Protein AF-A0A1E3X8Y6-F1 (afdb_monomer_lite)

Structure (mmCIF, N/CA/C/O backbone):
data_AF-A0A1E3X8Y6-F1
#
_entry.id   AF-A0A1E3X8Y6-F1
#
loop_
_atom_site.group_PDB
_atom_site.id
_atom_site.type_symbol
_atom_site.label_atom_id
_atom_site.label_alt_id
_atom_site.label_comp_id
_atom_site.label_asym_id
_atom_site.label_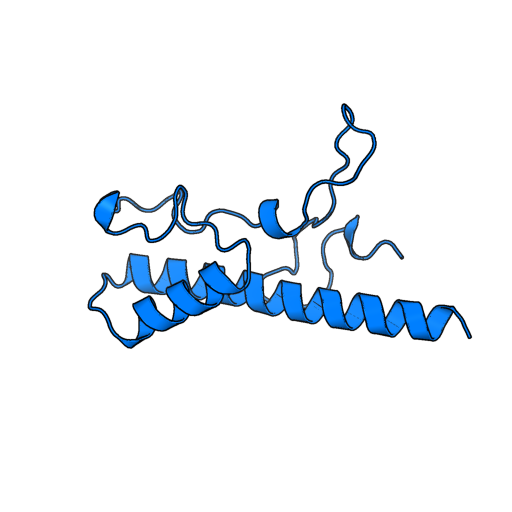entity_id
_atom_site.label_seq_id
_atom_site.pdbx_PDB_ins_code
_atom_site.Cartn_x
_atom_site.Cartn_y
_atom_site.Cartn_z
_atom_site.occupancy
_atom_site.B_iso_or_equiv
_atom_site.auth_seq_id
_atom_site.auth_comp_id
_atom_site.auth_asym_id
_atom_site.auth_atom_id
_atom_site.pdbx_PDB_model_num
ATOM 1 N N . MET A 1 1 ? 13.050 -9.065 -16.356 1.00 55.25 1 MET A N 1
ATOM 2 C CA . MET A 1 1 ? 12.613 -8.745 -14.985 1.00 55.25 1 MET A CA 1
ATOM 3 C C . MET A 1 1 ? 11.146 -8.360 -15.098 1.00 55.25 1 MET A C 1
ATOM 5 O O . MET A 1 1 ? 10.849 -7.220 -15.405 1.00 55.25 1 MET A O 1
ATOM 9 N N . ASN A 1 2 ? 10.246 -9.349 -15.023 1.00 62.59 2 ASN A N 1
ATOM 10 C CA . ASN A 1 2 ? 8.825 -9.188 -15.389 1.00 62.59 2 ASN A CA 1
ATOM 11 C C . ASN A 1 2 ? 7.898 -9.552 -14.214 1.00 62.59 2 ASN A C 1
ATOM 13 O O . ASN A 1 2 ? 6.757 -9.940 -14.439 1.00 62.59 2 ASN A O 1
ATOM 17 N N . ILE A 1 3 ? 8.408 -9.473 -12.979 1.00 68.56 3 ILE A N 1
ATOM 18 C CA . ILE A 1 3 ? 7.681 -9.810 -11.737 1.00 68.56 3 ILE A CA 1
ATOM 19 C C . ILE A 1 3 ? 6.424 -8.935 -11.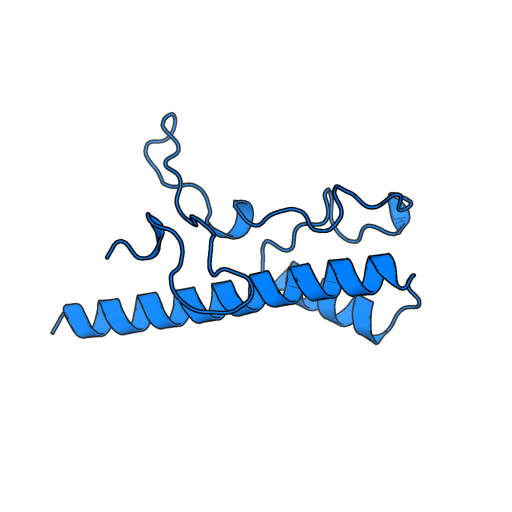621 1.00 68.56 3 ILE A C 1
ATOM 21 O O . ILE A 1 3 ? 5.348 -9.430 -11.333 1.00 68.56 3 ILE A O 1
ATOM 25 N N . THR A 1 4 ? 6.591 -7.670 -12.010 1.00 75.50 4 THR A N 1
ATOM 26 C CA . THR A 1 4 ? 5.593 -6.639 -12.323 1.00 75.50 4 THR A CA 1
ATOM 27 C C . THR A 1 4 ? 4.382 -7.024 -13.171 1.00 75.50 4 THR A C 1
ATOM 29 O O . THR A 1 4 ? 3.225 -6.722 -12.897 1.00 75.50 4 THR A O 1
ATOM 32 N N . GLN A 1 5 ? 4.719 -7.628 -14.312 1.00 82.38 5 GLN A N 1
ATOM 33 C CA . GLN A 1 5 ? 3.893 -7.693 -15.524 1.00 82.38 5 GLN A CA 1
ATOM 34 C C . GLN A 1 5 ? 2.995 -8.931 -15.564 1.00 82.38 5 GLN A C 1
ATOM 36 O O . GLN A 1 5 ? 2.299 -9.183 -16.546 1.00 82.38 5 GLN A O 1
ATOM 41 N N . LYS A 1 6 ? 3.079 -9.752 -14.523 1.00 86.06 6 LYS A N 1
ATOM 42 C CA . LYS A 1 6 ? 2.295 -10.960 -14.304 1.00 86.06 6 LYS A CA 1
ATOM 43 C C . LYS A 1 6 ? 1.770 -10.911 -12.868 1.00 86.06 6 LYS A C 1
ATOM 45 O O . LYS A 1 6 ? 2.338 -10.169 -12.070 1.00 86.06 6 LYS A O 1
ATOM 50 N N . PRO A 1 7 ? 0.745 -11.710 -12.530 1.00 86.69 7 PRO A N 1
ATOM 51 C CA . PRO A 1 7 ? 0.319 -11.862 -11.146 1.00 86.69 7 PRO A CA 1
ATOM 52 C C . PRO A 1 7 ? 1.513 -12.168 -10.231 1.00 86.69 7 PRO A C 1
ATOM 54 O O . PRO A 1 7 ? 2.327 -13.041 -10.567 1.00 86.69 7 PRO A O 1
ATOM 57 N N . VAL A 1 8 ? 1.647 -11.438 -9.120 1.00 84.50 8 VAL A N 1
ATOM 58 C CA . VAL A 1 8 ? 2.769 -11.593 -8.179 1.00 84.50 8 VAL A CA 1
ATOM 59 C C . VAL A 1 8 ? 2.704 -12.976 -7.526 1.00 84.50 8 VAL A C 1
ATOM 61 O O . VAL A 1 8 ? 2.120 -13.138 -6.481 1.00 84.50 8 VAL A O 1
ATOM 64 N N . GLY A 1 9 ? 3.341 -14.008 -8.077 1.00 83.44 9 GLY A N 1
ATOM 65 C CA . GLY A 1 9 ? 3.150 -15.400 -7.617 1.00 83.44 9 GLY A CA 1
ATOM 66 C C . GLY A 1 9 ? 3.546 -15.761 -6.165 1.00 83.44 9 GLY A C 1
ATOM 67 O O . GLY A 1 9 ? 3.536 -16.943 -5.822 1.00 83.44 9 GLY A O 1
ATOM 68 N N . HIS A 1 10 ? 3.913 -14.795 -5.321 1.00 82.88 10 HIS A N 1
ATOM 69 C CA . HIS A 1 10 ? 4.323 -14.966 -3.926 1.00 82.88 10 HIS A CA 1
ATOM 70 C C . HIS A 1 10 ? 3.693 -13.882 -3.043 1.00 82.88 10 HIS A C 1
ATOM 72 O O . HIS A 1 10 ? 3.187 -12.885 -3.546 1.00 82.88 10 HIS A O 1
ATOM 78 N N . GLY A 1 11 ? 3.781 -14.058 -1.725 1.00 87.19 11 GLY A N 1
ATOM 79 C CA . GLY A 1 11 ? 3.216 -13.113 -0.765 1.00 87.19 11 GLY A CA 1
ATOM 80 C C . GLY A 1 11 ? 1.782 -13.454 -0.361 1.00 87.19 11 GLY A C 1
ATOM 81 O O . GLY A 1 11 ? 1.290 -14.551 -0.647 1.00 87.19 11 GLY A O 1
ATOM 82 N N . ILE A 1 12 ? 1.152 -12.543 0.376 1.00 91.31 12 ILE A N 1
ATOM 83 C CA . ILE A 1 12 ? -0.177 -12.739 0.971 1.00 91.31 12 ILE A CA 1
ATOM 84 C C . ILE A 1 12 ? -1.147 -11.706 0.403 1.00 91.31 12 ILE A C 1
ATOM 86 O O . ILE A 1 12 ? -2.208 -12.078 -0.088 1.00 91.31 12 ILE A O 1
ATOM 90 N N . ASN A 1 13 ? -0.768 -10.429 0.424 1.00 93.00 13 ASN A N 1
ATOM 91 C CA . ASN A 1 13 ? -1.641 -9.307 0.093 1.00 93.00 13 ASN A CA 1
ATOM 92 C C . ASN A 1 13 ? -1.532 -8.873 -1.376 1.00 93.00 13 ASN A C 1
ATOM 94 O O . ASN A 1 13 ? -2.419 -8.168 -1.855 1.00 93.00 13 ASN A O 1
ATOM 98 N N . LEU A 1 14 ? -0.478 -9.297 -2.092 1.00 92.44 14 LEU A N 1
ATOM 99 C CA . LEU A 1 14 ? -0.248 -8.951 -3.504 1.00 92.44 14 LEU A CA 1
ATOM 100 C C . LEU A 1 14 ? -0.366 -10.134 -4.477 1.00 92.44 14 LEU A C 1
ATOM 102 O O . LEU A 1 14 ? -0.273 -9.940 -5.687 1.00 92.44 14 LEU A O 1
ATOM 106 N N . LYS A 1 15 ? -0.582 -11.352 -3.968 1.00 88.88 15 LYS A N 1
ATOM 107 C CA . LYS A 1 15 ? -0.322 -12.623 -4.670 1.00 88.88 15 LYS A CA 1
ATOM 108 C C . LYS A 1 15 ? -0.961 -12.777 -6.069 1.00 88.88 15 LYS A C 1
ATOM 110 O O . LYS A 1 15 ? -0.425 -13.429 -6.961 1.00 88.88 15 LYS A O 1
ATOM 115 N N . ASP A 1 16 ? -2.136 -12.205 -6.275 1.00 90.50 16 ASP A N 1
ATOM 116 C CA . ASP A 1 16 ? -2.884 -12.370 -7.528 1.00 90.50 16 ASP A CA 1
ATOM 117 C C . ASP A 1 16 ? -2.941 -11.071 -8.351 1.00 90.50 16 ASP A C 1
ATOM 119 O O . ASP A 1 16 ? -3.673 -10.970 -9.334 1.00 90.50 16 ASP A O 1
ATOM 123 N N . MET A 1 17 ? -2.141 -10.071 -7.972 1.00 90.56 17 MET A N 1
ATOM 124 C CA . MET A 1 17 ? -2.191 -8.722 -8.531 1.00 90.56 17 MET A CA 1
ATOM 125 C C . MET A 1 17 ? -1.184 -8.529 -9.655 1.00 90.56 17 MET A C 1
ATOM 127 O O . MET A 1 17 ? -0.061 -9.024 -9.590 1.00 90.56 17 MET A O 1
ATOM 131 N N . ILE A 1 18 ? -1.568 -7.757 -10.669 1.00 91.75 18 ILE A N 1
ATOM 132 C CA . ILE A 1 18 ? -0.650 -7.260 -11.695 1.00 91.75 18 ILE A CA 1
ATOM 133 C C . ILE A 1 18 ? -0.286 -5.827 -11.310 1.00 91.75 18 ILE A C 1
ATOM 135 O O . ILE A 1 18 ? -1.140 -4.948 -11.307 1.00 91.75 18 ILE A O 1
ATOM 139 N N . LEU A 1 19 ? 0.982 -5.604 -10.975 1.00 90.88 19 LEU A N 1
ATOM 140 C CA . LEU A 1 19 ? 1.496 -4.336 -10.443 1.00 90.88 19 LEU A CA 1
ATOM 141 C C . LEU A 1 19 ? 2.333 -3.600 -11.495 1.00 90.88 19 LEU A C 1
ATOM 143 O O . LEU A 1 19 ? 3.422 -3.088 -11.233 1.00 90.88 19 LEU A O 1
ATOM 147 N N . TRP A 1 20 ? 1.851 -3.622 -12.733 1.00 91.00 20 TRP A N 1
ATOM 148 C CA . TRP A 1 20 ? 2.469 -2.940 -13.856 1.00 91.00 20 TRP A CA 1
ATOM 149 C C . TRP A 1 20 ? 1.414 -2.595 -14.895 1.00 91.00 20 TRP A C 1
ATOM 151 O O . TRP A 1 20 ? 0.683 -3.466 -15.364 1.00 91.00 20 TRP A O 1
ATOM 161 N N . GLU A 1 21 ? 1.406 -1.337 -15.309 1.00 91.88 21 GLU A N 1
ATOM 162 C CA . GLU A 1 21 ? 0.562 -0.842 -16.385 1.00 91.88 21 GLU A CA 1
ATOM 163 C C . GLU A 1 21 ? 1.319 0.256 -17.142 1.00 91.88 21 GLU A C 1
ATOM 165 O O . GLU A 1 21 ? 2.061 1.034 -16.541 1.00 91.88 21 GLU A O 1
ATOM 170 N N . MET A 1 22 ? 1.168 0.313 -18.467 1.00 91.12 22 MET A N 1
ATOM 171 C CA . MET A 1 22 ? 1.830 1.315 -19.305 1.00 91.12 22 MET A CA 1
ATOM 172 C C . MET A 1 22 ? 0.898 2.497 -19.566 1.00 91.12 22 MET A C 1
ATOM 174 O O . MET A 1 22 ? -0.192 2.310 -20.108 1.00 91.12 22 MET A O 1
ATOM 178 N N . ASN A 1 23 ? 1.348 3.720 -19.280 1.00 90.25 23 ASN A N 1
ATOM 179 C CA . ASN A 1 23 ? 0.643 4.914 -19.726 1.00 90.25 23 ASN A CA 1
ATOM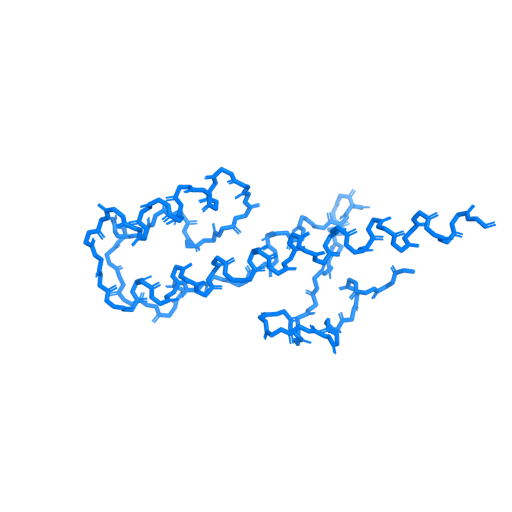 180 C C . ASN A 1 23 ? 0.939 5.143 -21.217 1.00 90.25 23 ASN A C 1
ATOM 182 O O . ASN A 1 23 ? 1.991 5.663 -21.596 1.00 90.25 23 ASN A O 1
ATOM 186 N N . ASN A 1 24 ? -0.008 4.764 -22.078 1.00 87.50 24 ASN A N 1
ATOM 187 C CA . ASN A 1 24 ? 0.134 4.888 -23.533 1.00 87.50 24 ASN A CA 1
ATOM 188 C C . ASN A 1 24 ? 0.230 6.344 -24.024 1.00 87.50 24 ASN A C 1
ATOM 190 O O . ASN A 1 24 ? 0.714 6.568 -25.132 1.00 87.50 24 ASN A O 1
ATOM 194 N N . ALA A 1 25 ? -0.226 7.323 -23.236 1.00 89.94 25 ALA A N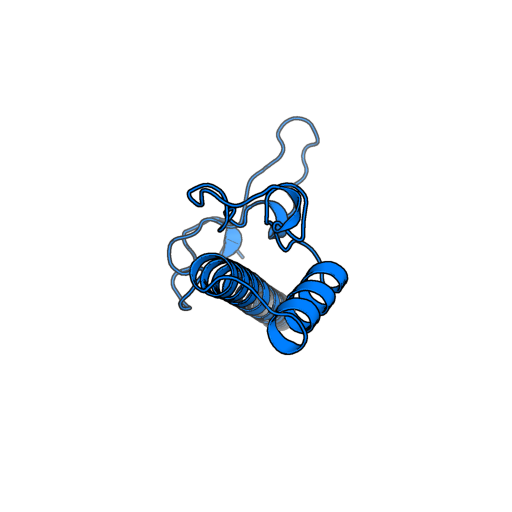 1
ATOM 195 C CA . ALA A 1 25 ? -0.151 8.736 -23.603 1.00 89.94 25 ALA A CA 1
ATOM 196 C C . ALA A 1 25 ? 1.246 9.328 -23.356 1.00 89.94 25 ALA A C 1
ATOM 198 O O . ALA A 1 25 ? 1.718 10.144 -24.145 1.00 89.94 25 ALA A O 1
ATOM 199 N N . GLU A 1 26 ? 1.911 8.905 -22.280 1.00 87.25 26 GLU A N 1
ATOM 200 C CA . GLU A 1 26 ? 3.202 9.457 -21.842 1.00 87.25 26 GLU A CA 1
ATOM 201 C C . GLU A 1 26 ? 4.393 8.553 -22.194 1.00 87.25 26 GLU A C 1
ATOM 203 O O . GLU A 1 26 ? 5.544 8.985 -22.144 1.00 87.25 26 GLU A O 1
ATOM 208 N N . GLY A 1 27 ? 4.137 7.294 -22.561 1.00 89.94 27 GLY A N 1
ATOM 209 C CA . GLY A 1 27 ? 5.175 6.312 -22.869 1.00 89.94 27 GLY A CA 1
ATOM 210 C C . GLY A 1 27 ? 5.970 5.844 -21.646 1.00 89.94 27 GLY A C 1
ATOM 211 O O . GLY A 1 27 ? 7.026 5.232 -21.813 1.00 89.94 27 GLY A O 1
ATOM 212 N N . ILE A 1 28 ? 5.478 6.116 -20.434 1.00 89.88 28 ILE A N 1
ATOM 213 C CA . ILE A 1 28 ? 6.075 5.689 -19.164 1.00 89.88 28 ILE A CA 1
ATOM 214 C C . ILE A 1 28 ? 5.119 4.764 -18.395 1.00 89.88 28 ILE A C 1
ATOM 216 O O . ILE A 1 28 ? 3.905 4.858 -18.574 1.00 89.88 28 ILE A O 1
ATOM 220 N N . PRO A 1 29 ? 5.622 3.849 -17.548 1.00 90.31 29 PRO A N 1
ATOM 221 C CA . PRO A 1 29 ? 4.765 3.050 -16.677 1.00 90.31 29 PRO A CA 1
ATOM 222 C C . PRO A 1 29 ? 4.014 3.910 -15.655 1.00 90.31 29 PRO A C 1
ATOM 224 O O . PRO A 1 29 ? 4.543 4.921 -15.189 1.00 90.31 29 PRO A O 1
ATOM 227 N N . TYR A 1 30 ? 2.813 3.475 -15.271 1.00 90.81 30 TYR A N 1
ATOM 228 C CA . TYR A 1 30 ? 2.117 4.027 -14.113 1.00 90.81 30 TYR A CA 1
ATOM 229 C C . TYR A 1 30 ? 2.911 3.789 -12.829 1.00 90.81 30 TYR A C 1
ATOM 231 O O . TYR A 1 30 ? 3.626 2.793 -12.680 1.00 90.81 30 TYR A O 1
ATOM 239 N N . ASP A 1 31 ? 2.732 4.706 -11.882 1.00 90.12 31 ASP A N 1
ATOM 240 C CA . ASP A 1 31 ? 3.189 4.517 -10.514 1.00 90.12 31 ASP A CA 1
ATOM 241 C C . ASP A 1 31 ? 2.530 3.267 -9.920 1.00 90.12 31 ASP A C 1
ATOM 243 O O . ASP A 1 31 ? 1.307 3.167 -9.827 1.00 90.12 31 ASP A O 1
ATOM 247 N N . THR A 1 32 ? 3.360 2.305 -9.527 1.00 90.25 32 THR A N 1
ATOM 248 C CA . THR A 1 32 ? 2.917 1.001 -9.042 1.00 90.25 32 THR A CA 1
ATOM 249 C C . THR A 1 32 ? 2.100 1.100 -7.755 1.00 90.25 32 THR A C 1
ATOM 251 O O . THR A 1 32 ? 1.168 0.321 -7.573 1.00 90.25 32 THR A O 1
ATOM 254 N N . TYR A 1 33 ? 2.380 2.083 -6.895 1.00 90.62 33 TYR A N 1
ATOM 255 C CA . TYR A 1 33 ? 1.621 2.300 -5.660 1.00 90.62 33 TYR A CA 1
ATOM 256 C C . TYR A 1 33 ? 0.190 2.771 -5.931 1.00 90.62 33 TYR A C 1
ATOM 258 O O . TYR A 1 33 ? -0.713 2.511 -5.141 1.00 90.62 33 TYR A O 1
ATOM 266 N N . LYS A 1 34 ? -0.045 3.408 -7.083 1.00 90.19 34 LYS A N 1
ATOM 267 C CA . LYS A 1 34 ? -1.380 3.854 -7.508 1.00 90.19 34 LYS A CA 1
ATOM 268 C C . LYS A 1 34 ? -2.242 2.738 -8.088 1.00 90.19 34 LYS A C 1
ATOM 270 O O . LYS A 1 34 ? -3.430 2.951 -8.294 1.00 90.19 34 LYS A O 1
ATOM 275 N N . LEU A 1 35 ? -1.649 1.573 -8.350 1.00 90.56 35 LEU A N 1
ATOM 276 C CA . LEU A 1 35 ? -2.356 0.378 -8.813 1.00 90.56 35 LEU A CA 1
ATOM 277 C C . LEU A 1 35 ? -2.889 -0.470 -7.647 1.00 90.56 35 LEU A C 1
ATOM 279 O O . LEU A 1 35 ? -3.564 -1.473 -7.881 1.00 90.56 35 LEU A O 1
ATOM 283 N N . LEU A 1 36 ? -2.575 -0.104 -6.398 1.00 90.25 36 LEU A N 1
ATOM 284 C CA . LEU A 1 36 ? -3.146 -0.760 -5.227 1.00 90.25 36 LEU A CA 1
ATOM 285 C C . LEU A 1 36 ? -4.653 -0.465 -5.138 1.00 90.25 36 LEU A C 1
ATOM 287 O O . LEU A 1 36 ? -5.072 0.664 -5.395 1.00 90.25 36 LEU A O 1
ATOM 291 N N . PRO A 1 37 ? -5.476 -1.466 -4.788 1.00 88.19 37 PRO A N 1
ATOM 292 C CA . PRO A 1 37 ? -6.914 -1.312 -4.702 1.00 88.19 37 PRO A CA 1
ATOM 293 C C . PRO A 1 37 ? -7.280 -0.482 -3.480 1.00 88.19 37 PRO A C 1
ATOM 295 O O . PRO A 1 37 ? -6.658 -0.585 -2.420 1.00 88.19 37 PRO A O 1
ATOM 298 N N . ASN A 1 38 ? -8.362 0.270 -3.621 1.00 87.12 38 ASN A N 1
ATOM 299 C CA . ASN A 1 38 ? -8.931 1.018 -2.522 1.00 87.12 38 ASN A CA 1
ATOM 300 C C . ASN A 1 38 ? -9.681 0.079 -1.571 1.00 87.12 38 ASN A C 1
ATOM 302 O O . ASN A 1 38 ? -10.689 -0.519 -1.935 1.00 87.12 38 ASN A O 1
ATOM 306 N N . LYS A 1 39 ? -9.206 -0.025 -0.328 1.00 87.38 39 LYS A N 1
ATOM 307 C CA . LYS A 1 39 ? -9.828 -0.857 0.715 1.00 87.38 39 LYS A CA 1
ATOM 308 C C . LYS A 1 39 ? -11.086 -0.259 1.340 1.00 87.38 39 LYS A C 1
ATOM 310 O O . LYS A 1 39 ? -11.773 -0.949 2.082 1.00 87.38 39 LYS A O 1
ATOM 315 N N . TYR A 1 40 ? -11.395 0.989 1.013 1.00 82.06 40 TYR A N 1
ATOM 316 C CA . TYR A 1 40 ? -12.550 1.724 1.518 1.00 82.06 40 TYR A CA 1
ATOM 317 C C . TYR A 1 40 ? -13.713 1.769 0.523 1.00 82.06 40 TYR A C 1
ATOM 319 O O . TYR A 1 40 ? -14.769 2.276 0.871 1.00 82.06 40 TYR A O 1
ATOM 327 N N . GLU A 1 41 ? -13.539 1.275 -0.708 1.00 80.25 41 GLU A N 1
ATOM 328 C CA . GLU A 1 41 ? -14.520 1.450 -1.793 1.00 80.25 41 GLU A CA 1
ATOM 329 C C . GLU A 1 41 ? -15.887 0.814 -1.489 1.00 80.25 41 GLU A C 1
ATOM 331 O O . GLU A 1 41 ? -16.917 1.372 -1.862 1.00 80.25 41 GLU A O 1
ATOM 336 N N . ASP A 1 42 ? -15.898 -0.305 -0.761 1.00 79.31 42 ASP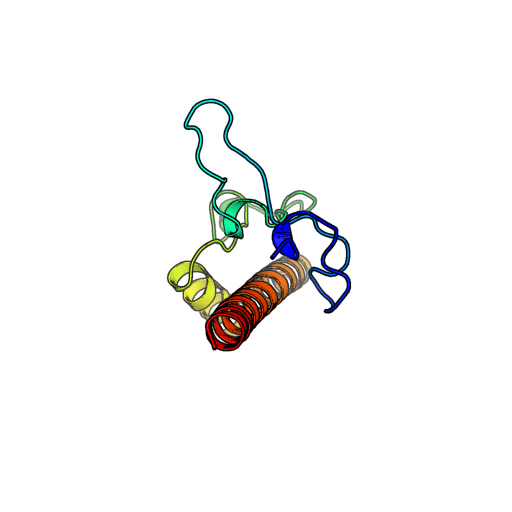 A N 1
ATOM 337 C CA . ASP A 1 42 ? -17.114 -1.042 -0.394 1.00 79.31 42 ASP A CA 1
ATOM 338 C C . ASP A 1 42 ? -17.647 -0.696 1.011 1.00 79.31 42 ASP A C 1
ATOM 340 O O . ASP A 1 42 ? -18.628 -1.294 1.463 1.00 79.31 42 ASP A O 1
ATOM 344 N N . LEU A 1 43 ? -17.003 0.233 1.728 1.00 79.50 43 LEU A N 1
ATOM 345 C CA . LEU A 1 43 ? -17.397 0.609 3.084 1.00 79.50 43 LEU A CA 1
ATOM 346 C C . LEU A 1 43 ? -18.305 1.843 3.079 1.00 79.50 43 LEU A C 1
ATOM 348 O O . LEU A 1 43 ? -17.991 2.863 2.469 1.00 79.50 43 LEU A O 1
ATOM 352 N N . ASP A 1 44 ? -19.412 1.765 3.818 1.00 79.38 44 ASP A N 1
ATOM 353 C CA . ASP A 1 44 ? -20.314 2.896 4.067 1.00 79.38 44 ASP A CA 1
ATOM 354 C C . ASP A 1 44 ? -19.795 3.716 5.259 1.00 79.38 44 ASP A C 1
ATOM 356 O O . ASP A 1 44 ? -20.360 3.695 6.353 1.00 79.38 44 ASP A O 1
ATOM 360 N N . LEU A 1 45 ? -18.642 4.358 5.060 1.00 75.12 45 LEU A N 1
ATOM 361 C CA . LEU A 1 45 ? -17.994 5.216 6.052 1.00 75.12 45 LEU A CA 1
ATOM 362 C C . LEU A 1 45 ? -18.270 6.689 5.761 1.00 75.12 45 LEU A C 1
ATOM 364 O O . LEU A 1 45 ? -18.378 7.107 4.605 1.00 75.12 45 LEU A O 1
ATOM 368 N N . ASP A 1 46 ? -18.332 7.489 6.824 1.00 74.00 46 ASP A N 1
ATOM 369 C CA . ASP A 1 46 ? -18.425 8.939 6.699 1.00 74.00 46 ASP A CA 1
ATOM 370 C C . ASP A 1 46 ? -17.142 9.464 6.018 1.00 74.00 46 ASP A C 1
ATOM 372 O O . ASP A 1 46 ? -16.043 9.032 6.383 1.00 74.00 46 ASP A O 1
ATOM 376 N N . PRO A 1 47 ? -17.210 10.375 5.025 1.00 70.62 47 PRO A N 1
ATOM 377 C CA . PRO A 1 47 ? -16.015 10.909 4.371 1.00 70.62 47 PRO A CA 1
ATOM 378 C C . PRO A 1 47 ? -14.980 11.508 5.333 1.00 70.62 47 PRO A C 1
ATOM 380 O O . PRO A 1 47 ? -13.795 11.536 5.008 1.00 70.62 47 PRO A O 1
ATOM 383 N N . GLU A 1 48 ? -15.410 11.966 6.511 1.00 71.50 48 GLU A N 1
ATOM 384 C CA . GLU A 1 48 ? -14.537 12.460 7.582 1.00 71.50 48 GLU A CA 1
ATOM 385 C C . GLU A 1 48 ? -13.720 11.359 8.282 1.00 71.50 48 GLU A C 1
ATOM 387 O O . GLU A 1 48 ? -12.636 11.635 8.807 1.00 71.50 48 GLU A O 1
ATOM 392 N N . ASP A 1 49 ? -14.187 10.110 8.240 1.00 70.12 49 ASP A N 1
ATOM 393 C CA . ASP A 1 49 ? -13.479 8.952 8.787 1.00 70.12 49 ASP A CA 1
ATOM 394 C C . ASP A 1 49 ? -12.429 8.407 7.800 1.00 70.12 49 ASP A C 1
ATOM 396 O O . ASP A 1 49 ? -11.452 7.768 8.201 1.00 70.12 49 ASP A O 1
ATOM 400 N N . ILE A 1 50 ? -12.534 8.726 6.506 1.00 70.56 50 ILE A N 1
ATOM 401 C CA . ILE A 1 50 ? -11.564 8.287 5.497 1.00 70.56 50 ILE A CA 1
ATOM 402 C C . ILE A 1 50 ? -10.317 9.183 5.552 1.00 70.56 50 ILE A C 1
ATOM 404 O O . ILE A 1 50 ? -10.323 10.348 5.167 1.00 70.56 50 ILE A O 1
ATOM 408 N N . LEU A 1 51 ? -9.200 8.618 6.024 1.00 67.06 51 LEU A N 1
ATOM 409 C CA . LEU A 1 51 ? -7.960 9.369 6.278 1.00 67.06 51 LEU A CA 1
ATOM 410 C C . LEU A 1 51 ? -7.303 9.948 5.006 1.00 67.06 51 LEU A C 1
ATOM 412 O O . LEU A 1 51 ? -6.569 10.932 5.088 1.00 67.06 51 LEU A O 1
ATOM 416 N N . PHE A 1 52 ? -7.557 9.346 3.843 1.00 66.31 52 PHE A N 1
ATOM 417 C CA . PHE A 1 52 ? -7.039 9.777 2.541 1.00 66.31 52 PHE A CA 1
ATOM 418 C C . PHE A 1 52 ? -8.189 9.928 1.553 1.00 66.31 52 PHE A C 1
ATOM 420 O O . PHE A 1 52 ? -9.120 9.126 1.580 1.00 66.31 52 PHE A O 1
ATOM 427 N N . GLU A 1 53 ? -8.111 10.892 0.633 1.00 57.47 53 GLU A N 1
ATOM 428 C CA . GLU A 1 53 ? -9.050 10.947 -0.494 1.00 57.47 53 GLU A CA 1
ATOM 429 C C . GLU A 1 53 ? -9.038 9.601 -1.233 1.00 57.47 53 GLU A C 1
ATOM 431 O O . GLU A 1 53 ? -8.039 9.204 -1.835 1.00 57.47 53 GLU A O 1
ATOM 436 N N . GLY A 1 54 ? -10.147 8.865 -1.136 1.00 60.88 54 GLY A N 1
ATOM 437 C CA . GLY A 1 54 ? -10.275 7.542 -1.739 1.00 60.88 54 GLY A CA 1
ATOM 438 C C . GLY A 1 54 ? -9.447 6.445 -1.067 1.00 60.88 54 GLY A C 1
ATOM 439 O O . GLY A 1 54 ? -9.086 5.501 -1.753 1.00 60.88 54 GLY A O 1
ATOM 440 N N . GLY A 1 55 ? -9.105 6.553 0.223 1.00 65.69 55 GLY A N 1
ATOM 441 C CA . GLY A 1 55 ? -8.682 5.406 1.041 1.00 65.69 55 GLY A CA 1
ATOM 442 C C . GLY A 1 55 ? -7.342 4.736 0.689 1.00 65.69 55 GLY A C 1
ATOM 443 O O . GLY A 1 55 ? -6.970 3.726 1.287 1.00 65.69 55 GLY A O 1
ATOM 444 N N . ASN A 1 56 ? -6.596 5.283 -0.269 1.00 74.81 56 ASN A N 1
ATOM 445 C CA . ASN A 1 56 ? -5.386 4.658 -0.795 1.00 74.81 56 ASN A CA 1
ATOM 446 C C . ASN A 1 56 ? -4.129 5.121 -0.050 1.00 74.81 56 ASN A C 1
ATOM 448 O O . ASN A 1 56 ? -3.859 6.317 0.054 1.00 74.81 56 ASN A O 1
ATOM 452 N N . ILE A 1 57 ? -3.301 4.168 0.385 1.00 87.25 57 ILE A N 1
ATOM 453 C CA . ILE A 1 57 ? -1.962 4.435 0.924 1.00 87.25 57 ILE A CA 1
ATOM 454 C C . ILE A 1 57 ? -0.956 4.289 -0.219 1.00 87.25 57 ILE A C 1
ATOM 456 O O . ILE A 1 57 ? -0.645 3.175 -0.635 1.00 87.25 57 ILE A O 1
ATOM 460 N N . GLN A 1 58 ? -0.479 5.417 -0.749 1.00 87.50 58 GLN A N 1
ATOM 461 C CA . GLN A 1 58 ? 0.347 5.449 -1.968 1.00 87.50 58 GLN A CA 1
ATOM 462 C C . GLN A 1 58 ? 1.771 5.971 -1.741 1.00 87.50 58 GLN A C 1
ATOM 464 O O . GLN A 1 58 ? 2.587 5.949 -2.658 1.00 87.50 58 GLN A O 1
ATOM 469 N N . ASP A 1 59 ? 2.083 6.433 -0.532 1.00 89.19 59 ASP A N 1
ATOM 470 C CA . ASP A 1 59 ? 3.409 6.923 -0.177 1.00 89.19 59 ASP A CA 1
ATOM 471 C C . ASP A 1 59 ? 3.738 6.664 1.300 1.00 89.19 59 ASP A C 1
ATOM 473 O O . ASP A 1 59 ? 2.871 6.346 2.121 1.00 89.19 59 ASP A O 1
ATOM 477 N N . GLY A 1 60 ? 5.019 6.817 1.643 1.00 88.62 60 GLY A N 1
ATOM 478 C CA . GLY A 1 60 ? 5.517 6.522 2.984 1.00 88.62 60 GLY A CA 1
ATOM 479 C C . GLY A 1 60 ? 5.031 7.488 4.069 1.00 88.62 60 GLY A C 1
ATOM 480 O O . GLY A 1 60 ? 4.921 7.087 5.228 1.00 88.62 60 GLY A O 1
ATOM 481 N N . ALA A 1 61 ? 4.719 8.744 3.732 1.00 89.69 61 ALA A N 1
ATOM 482 C CA . ALA A 1 61 ? 4.173 9.693 4.702 1.00 89.69 61 ALA A CA 1
ATOM 483 C C . ALA A 1 61 ? 2.720 9.333 5.037 1.00 89.69 61 ALA A C 1
ATOM 485 O O . ALA A 1 61 ? 2.357 9.287 6.214 1.00 89.69 61 ALA A O 1
ATOM 486 N N . GLY A 1 62 ? 1.928 8.989 4.020 1.00 89.25 62 GLY A N 1
ATOM 487 C CA . GLY A 1 62 ? 0.592 8.430 4.162 1.00 89.25 62 GLY A CA 1
ATOM 488 C C . GLY A 1 62 ? 0.609 7.148 4.988 1.00 89.25 62 GLY A C 1
ATOM 489 O O . GLY A 1 62 ? -0.118 7.053 5.971 1.00 89.25 62 GLY A O 1
ATOM 490 N N . ALA A 1 63 ? 1.507 6.205 4.697 1.00 92.12 63 ALA A N 1
ATOM 491 C CA . ALA A 1 63 ? 1.627 4.969 5.475 1.00 92.12 63 ALA A CA 1
ATOM 492 C C . ALA A 1 63 ? 1.947 5.228 6.962 1.00 92.12 63 ALA A C 1
ATOM 494 O O . ALA A 1 63 ? 1.374 4.595 7.850 1.00 92.12 63 ALA A O 1
ATOM 495 N N . LEU A 1 64 ? 2.822 6.194 7.261 1.00 92.38 64 LEU A N 1
ATOM 496 C CA . LEU A 1 64 ? 3.150 6.562 8.639 1.00 92.38 64 LEU A CA 1
ATOM 497 C C . LEU A 1 64 ? 1.960 7.212 9.363 1.00 92.38 64 LEU A C 1
ATOM 499 O O . LEU A 1 64 ? 1.684 6.879 10.517 1.00 92.38 64 LEU A O 1
ATOM 503 N N . ILE A 1 65 ? 1.252 8.122 8.689 1.00 90.62 65 ILE A N 1
ATOM 504 C CA . ILE A 1 65 ? 0.061 8.791 9.228 1.00 90.62 65 ILE A CA 1
ATOM 505 C C . ILE A 1 65 ? -1.066 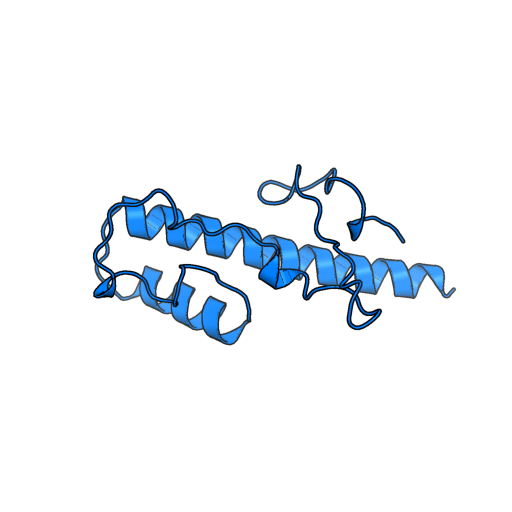7.776 9.461 1.00 90.62 65 ILE A C 1
ATOM 507 O O . ILE A 1 65 ? -1.648 7.762 10.543 1.00 90.62 65 ILE A O 1
ATOM 511 N N . ALA A 1 66 ? -1.310 6.880 8.501 1.00 90.06 66 ALA A N 1
ATOM 512 C CA . ALA A 1 66 ? -2.235 5.750 8.593 1.00 90.06 66 ALA A CA 1
ATOM 513 C C . ALA A 1 66 ? -1.969 4.893 9.829 1.00 90.06 66 ALA A C 1
ATOM 515 O O . ALA A 1 66 ? -2.850 4.664 10.657 1.00 90.06 66 ALA A O 1
ATOM 516 N N . PHE A 1 67 ? -0.721 4.462 9.989 1.00 92.62 67 PHE A N 1
ATOM 517 C CA . PHE A 1 67 ? -0.317 3.643 11.120 1.00 92.62 67 PHE A CA 1
ATOM 518 C C . PHE A 1 67 ? -0.477 4.379 12.457 1.00 92.62 67 PHE A C 1
ATOM 520 O O . PHE A 1 67 ? -0.948 3.793 13.432 1.00 92.62 67 PHE A O 1
ATOM 527 N N . GLY A 1 68 ? -0.144 5.673 12.497 1.00 92.38 68 GLY A N 1
ATOM 528 C CA . GLY A 1 68 ? -0.383 6.529 13.657 1.00 92.38 68 GLY A CA 1
ATOM 529 C C . GLY A 1 68 ? -1.871 6.648 14.002 1.00 92.38 68 GLY A C 1
ATOM 530 O O . GLY A 1 68 ? -2.240 6.441 15.158 1.00 92.38 68 GLY A O 1
ATOM 531 N N . LYS A 1 69 ? -2.735 6.905 13.007 1.00 88.12 69 LYS A N 1
ATOM 532 C CA . LYS A 1 69 ? -4.197 6.952 13.185 1.00 88.12 69 LYS A CA 1
ATOM 533 C C . LYS A 1 69 ? -4.694 5.653 13.820 1.00 88.12 69 LYS A C 1
ATOM 535 O O . LYS A 1 69 ? -5.348 5.691 14.861 1.00 88.12 69 LYS A O 1
ATOM 540 N N . MET A 1 70 ? -4.302 4.510 13.254 1.00 90.00 70 MET A N 1
ATOM 541 C CA . MET A 1 70 ? -4.704 3.182 13.728 1.00 90.00 70 MET A CA 1
ATOM 542 C C . MET A 1 70 ? -4.363 2.921 15.200 1.00 90.00 70 MET A C 1
ATOM 544 O O . MET A 1 70 ? -5.130 2.250 15.895 1.00 90.00 70 MET A O 1
ATOM 548 N N . GLN A 1 71 ? -3.225 3.431 15.681 1.00 92.50 71 GLN A N 1
ATOM 549 C CA . GLN A 1 71 ? -2.775 3.222 17.060 1.00 92.50 71 GLN A CA 1
ATOM 550 C C . GLN A 1 71 ? -3.382 4.186 18.074 1.00 92.50 71 GLN A C 1
ATOM 552 O O . GLN A 1 71 ? -3.577 3.805 19.227 1.00 92.50 71 GLN A O 1
ATOM 557 N N . PHE A 1 72 ? -3.602 5.439 17.678 1.00 91.88 72 PHE A N 1
ATOM 558 C CA . PHE A 1 72 ? -3.825 6.530 18.630 1.00 91.88 72 PHE A CA 1
ATOM 559 C C . PHE A 1 72 ? -5.217 7.154 18.553 1.00 91.88 72 PHE A C 1
ATOM 561 O O . PHE A 1 72 ? -5.495 8.084 19.308 1.00 91.88 72 PHE A O 1
ATOM 568 N N . THR A 1 73 ? -6.088 6.663 17.673 1.00 87.06 73 THR A N 1
ATOM 569 C CA . THR A 1 73 ? -7.456 7.173 17.529 1.00 87.06 73 THR A CA 1
ATOM 570 C C . THR A 1 73 ? -8.489 6.064 17.693 1.00 87.06 73 THR A C 1
ATOM 572 O O . THR A 1 73 ? -8.214 4.883 17.451 1.00 87.06 73 THR A O 1
ATOM 575 N N . GLU A 1 74 ? -9.678 6.457 18.141 1.00 87.12 74 GLU A N 1
ATOM 576 C CA . GLU A 1 74 ? -10.856 5.600 18.073 1.00 87.12 74 GLU A CA 1
ATOM 577 C C . GLU A 1 74 ? -11.329 5.533 16.619 1.00 87.12 74 GLU A C 1
ATOM 579 O O . GLU A 1 74 ? -11.314 6.536 15.912 1.00 87.12 74 GLU A O 1
ATOM 584 N N . MET A 1 75 ? -11.697 4.334 16.182 1.00 86.19 75 MET A N 1
ATOM 585 C CA . MET A 1 75 ? -12.132 4.032 14.820 1.00 86.19 75 MET A CA 1
ATOM 586 C C . MET A 1 75 ? -13.081 2.848 14.860 1.00 86.19 75 MET A C 1
ATOM 588 O O . MET A 1 75 ? -12.978 2.004 15.763 1.00 86.19 75 MET A O 1
ATOM 592 N N . GLN A 1 76 ? -13.986 2.799 13.890 1.00 87.44 76 GLN A N 1
ATOM 593 C CA . GLN A 1 76 ? -14.885 1.665 13.712 1.00 87.44 76 GLN A CA 1
ATOM 594 C C . GLN A 1 76 ? -14.084 0.417 13.311 1.00 87.44 76 GLN A C 1
ATOM 596 O O . GLN A 1 76 ? -12.958 0.504 12.815 1.00 87.44 76 GLN A O 1
ATOM 601 N N . GLU A 1 77 ? -14.634 -0.766 13.577 1.00 88.69 77 GLU A N 1
ATOM 602 C CA . GLU A 1 77 ? -13.912 -2.021 13.336 1.00 88.69 77 GLU A CA 1
ATOM 603 C C . GLU A 1 77 ? -13.674 -2.274 11.838 1.00 88.69 77 GLU A C 1
ATOM 605 O O . GLU A 1 77 ? -12.610 -2.750 11.449 1.00 88.69 77 GLU A O 1
ATOM 610 N N . ASP A 1 78 ? -14.633 -1.909 10.991 1.00 87.69 78 ASP A N 1
ATOM 611 C CA . ASP A 1 78 ? -14.529 -1.980 9.533 1.00 87.69 78 ASP A CA 1
ATOM 612 C C . ASP A 1 78 ? -13.494 -0.992 8.973 1.00 87.69 78 ASP A C 1
ATOM 614 O O . ASP A 1 78 ? -12.650 -1.385 8.168 1.00 87.69 78 ASP A O 1
ATOM 618 N N . GLU A 1 79 ? -13.478 0.252 9.462 1.00 86.44 79 GLU A N 1
ATOM 619 C CA . GLU A 1 79 ? -12.443 1.243 9.141 1.00 86.44 79 GLU A CA 1
ATOM 620 C C . GLU A 1 79 ? -11.048 0.730 9.530 1.00 86.44 79 GLU A C 1
ATOM 622 O O . GLU A 1 79 ? -10.095 0.824 8.749 1.00 86.44 79 GLU A O 1
ATOM 627 N N . ARG A 1 80 ? -10.922 0.158 10.735 1.00 88.88 80 ARG A N 1
ATOM 628 C CA . ARG A 1 80 ? -9.664 -0.393 11.251 1.00 88.88 80 ARG A CA 1
ATOM 629 C C . ARG A 1 80 ? -9.150 -1.525 10.375 1.00 88.88 80 ARG A C 1
ATOM 631 O O . ARG A 1 80 ? -7.957 -1.555 10.061 1.00 88.88 80 ARG A O 1
ATOM 638 N N . GLU A 1 81 ? -10.019 -2.458 10.003 1.00 90.62 81 GLU A N 1
ATOM 639 C CA . GLU A 1 81 ? -9.632 -3.592 9.169 1.00 90.62 81 GLU A CA 1
ATOM 640 C C . GLU A 1 81 ? -9.284 -3.147 7.741 1.00 90.62 81 GLU A C 1
ATOM 642 O O . GLU A 1 81 ? -8.242 -3.565 7.235 1.00 90.62 81 GLU A O 1
ATOM 647 N N . ALA A 1 82 ? -10.024 -2.213 7.132 1.00 89.88 82 ALA A N 1
ATOM 648 C CA . ALA A 1 82 ? -9.654 -1.654 5.827 1.00 89.88 82 ALA A CA 1
ATOM 649 C C . ALA A 1 82 ? -8.301 -0.926 5.851 1.00 89.88 82 ALA A C 1
ATOM 651 O O . ALA A 1 82 ? -7.456 -1.155 4.980 1.00 89.88 82 ALA A O 1
ATOM 652 N N . LEU A 1 83 ? -8.049 -0.101 6.874 1.00 90.56 83 LEU A N 1
ATOM 653 C CA . LEU A 1 83 ? -6.777 0.608 7.043 1.00 90.56 83 LEU A CA 1
ATOM 654 C C . LEU A 1 83 ? -5.605 -0.368 7.204 1.00 90.56 83 LEU A C 1
ATOM 656 O O . LEU A 1 83 ? -4.534 -0.184 6.624 1.00 90.56 83 LEU A O 1
ATOM 660 N N . LYS A 1 84 ? -5.812 -1.430 7.987 1.00 92.06 84 LYS A N 1
ATOM 661 C CA . LYS A 1 84 ? -4.836 -2.501 8.200 1.00 92.06 84 LYS A CA 1
ATOM 662 C C . LYS A 1 84 ? -4.556 -3.272 6.914 1.00 92.06 84 LYS A C 1
ATOM 664 O O . LYS A 1 84 ? -3.391 -3.516 6.613 1.00 92.06 84 LYS A O 1
ATOM 669 N N . GLU A 1 85 ? -5.578 -3.634 6.144 1.00 92.19 85 GLU A N 1
ATOM 670 C CA . GLU A 1 85 ? -5.394 -4.293 4.849 1.00 92.19 85 GLU A CA 1
ATOM 671 C C . GLU A 1 85 ? -4.620 -3.413 3.862 1.00 92.19 85 GLU A C 1
ATOM 673 O O . GLU A 1 85 ? -3.695 -3.899 3.205 1.00 92.19 85 GLU A O 1
ATOM 678 N N . ALA A 1 86 ? -4.941 -2.117 3.797 1.00 91.88 86 ALA A N 1
ATOM 679 C CA . ALA A 1 86 ? -4.233 -1.163 2.946 1.00 91.88 86 ALA A CA 1
ATOM 680 C C . ALA A 1 86 ? -2.753 -1.039 3.352 1.00 91.88 86 ALA A C 1
ATOM 682 O O . ALA A 1 86 ? -1.862 -1.075 2.501 1.00 91.88 86 ALA A O 1
ATOM 683 N N . LEU A 1 87 ? -2.471 -0.972 4.659 1.00 93.75 87 LEU A N 1
ATOM 684 C CA . LEU A 1 87 ? -1.105 -0.958 5.191 1.00 93.75 87 LEU A CA 1
ATOM 685 C C . LEU A 1 87 ? -0.341 -2.240 4.846 1.00 93.75 87 LEU A C 1
ATOM 687 O O . LEU A 1 87 ? 0.821 -2.172 4.451 1.00 93.75 87 LEU A O 1
ATOM 691 N N . LEU A 1 88 ? -0.975 -3.408 4.967 1.00 94.44 88 LEU A N 1
ATOM 692 C CA . LEU A 1 88 ? -0.347 -4.689 4.643 1.00 94.44 88 LEU A CA 1
ATOM 693 C C . LEU A 1 88 ? 0.016 -4.791 3.156 1.00 94.44 88 LEU A C 1
ATOM 695 O O . LEU A 1 88 ? 1.112 -5.252 2.835 1.00 94.44 88 LEU A O 1
ATOM 699 N N . GLN A 1 89 ? -0.850 -4.313 2.259 1.00 93.00 89 GLN A N 1
ATOM 700 C CA . GLN A 1 89 ? -0.547 -4.228 0.827 1.00 93.00 89 GLN A CA 1
ATOM 701 C C . GLN A 1 89 ? 0.636 -3.301 0.546 1.00 93.00 89 GLN A C 1
ATOM 703 O O . GLN A 1 89 ? 1.566 -3.694 -0.161 1.00 93.00 89 GLN A O 1
ATOM 708 N N . TYR A 1 90 ? 0.631 -2.102 1.136 1.00 94.12 90 TYR A N 1
ATOM 709 C CA . TYR A 1 90 ? 1.712 -1.133 0.980 1.00 94.12 90 TYR A CA 1
ATOM 710 C C . TYR A 1 90 ? 3.056 -1.691 1.489 1.00 94.12 90 TYR A C 1
ATOM 712 O O . TYR A 1 90 ? 4.054 -1.668 0.771 1.00 94.12 90 TYR A O 1
ATOM 720 N N . CYS A 1 91 ? 3.089 -2.269 2.695 1.00 94.69 91 CYS A N 1
ATOM 721 C CA . CYS A 1 91 ? 4.309 -2.843 3.275 1.00 94.69 91 CYS A CA 1
ATOM 722 C C . CYS A 1 91 ? 4.850 -4.035 2.474 1.00 94.69 91 CYS A C 1
ATOM 724 O O . CYS A 1 91 ? 6.068 -4.219 2.356 1.00 94.69 91 CYS A O 1
ATOM 726 N N . GLU A 1 92 ? 3.958 -4.865 1.930 1.00 94.75 92 GLU A N 1
ATOM 727 C CA . GLU A 1 92 ? 4.354 -5.974 1.067 1.00 94.75 92 GLU A CA 1
ATOM 728 C C . GLU A 1 92 ? 4.938 -5.460 -0.255 1.00 94.75 92 GLU A C 1
ATOM 730 O O . GLU A 1 92 ? 5.951 -5.993 -0.714 1.00 94.75 92 GLU A O 1
ATOM 735 N N . LEU A 1 93 ? 4.378 -4.383 -0.818 1.00 94.00 93 LEU A N 1
ATOM 736 C CA . LEU A 1 93 ? 4.882 -3.758 -2.041 1.00 94.00 93 LEU A CA 1
ATOM 737 C C . LEU A 1 93 ? 6.257 -3.121 -1.825 1.00 94.00 93 LEU A C 1
ATOM 739 O O . LEU A 1 93 ? 7.159 -3.350 -2.630 1.00 94.00 93 LEU A O 1
ATOM 743 N N . ASP A 1 94 ? 6.461 -2.413 -0.712 1.00 94.44 94 ASP A N 1
ATOM 744 C CA . ASP A 1 94 ? 7.772 -1.873 -0.323 1.00 94.44 94 ASP A CA 1
ATOM 745 C C . ASP A 1 94 ? 8.819 -2.988 -0.195 1.00 94.44 94 ASP A C 1
ATOM 747 O O . ASP A 1 94 ? 9.952 -2.870 -0.672 1.00 94.44 94 ASP A O 1
ATOM 751 N N . THR A 1 95 ? 8.430 -4.121 0.394 1.00 93.25 95 THR A N 1
ATOM 752 C CA . THR A 1 95 ? 9.314 -5.286 0.511 1.00 93.25 95 THR A CA 1
ATOM 753 C C . THR A 1 95 ? 9.635 -5.887 -0.856 1.00 93.25 95 THR A C 1
ATOM 755 O O . THR A 1 95 ? 10.795 -6.192 -1.142 1.00 93.25 95 THR A O 1
ATOM 758 N N . LEU A 1 96 ? 8.635 -6.017 -1.729 1.00 92.75 96 LEU A N 1
ATOM 759 C CA . LEU A 1 96 ? 8.820 -6.505 -3.091 1.00 92.75 96 LEU A CA 1
ATOM 760 C C . LEU A 1 96 ? 9.736 -5.576 -3.899 1.00 92.75 96 LEU A C 1
ATOM 762 O O . LEU A 1 96 ? 10.620 -6.060 -4.606 1.00 92.75 96 LEU A O 1
ATOM 766 N N . ALA A 1 97 ? 9.584 -4.257 -3.764 1.00 91.75 97 ALA A N 1
ATOM 767 C CA . ALA A 1 97 ? 10.443 -3.268 -4.409 1.00 91.75 97 ALA A CA 1
ATOM 768 C C . ALA A 1 97 ? 11.912 -3.435 -3.988 1.00 91.75 97 ALA A C 1
ATOM 770 O O . ALA A 1 97 ? 12.801 -3.467 -4.844 1.00 91.75 97 ALA A O 1
ATOM 771 N N . MET A 1 98 ? 12.175 -3.636 -2.691 1.00 94.06 98 MET A N 1
ATOM 772 C CA . MET A 1 98 ? 13.524 -3.924 -2.192 1.00 94.06 98 MET A CA 1
ATOM 773 C C . MET A 1 98 ? 14.104 -5.218 -2.782 1.00 94.06 98 MET A C 1
ATOM 775 O O . MET A 1 98 ? 15.262 -5.231 -3.206 1.00 94.06 98 MET A O 1
ATOM 779 N N . VAL A 1 99 ? 13.309 -6.293 -2.852 1.00 92.56 99 VAL A N 1
ATOM 780 C CA . VAL A 1 99 ? 13.729 -7.572 -3.457 1.00 92.56 99 VAL A CA 1
ATOM 781 C C . VAL A 1 99 ? 14.054 -7.393 -4.938 1.00 92.56 99 VAL A C 1
ATOM 783 O O . VAL A 1 99 ? 15.101 -7.850 -5.389 1.00 92.56 99 VAL A O 1
ATOM 786 N N . MET A 1 100 ? 13.213 -6.673 -5.683 1.00 90.75 100 MET A N 1
ATOM 787 C CA . MET A 1 100 ? 13.451 -6.375 -7.096 1.00 90.75 100 MET A CA 1
ATOM 788 C C . MET A 1 100 ? 14.781 -5.639 -7.290 1.00 90.75 100 MET A C 1
ATOM 790 O O . MET A 1 100 ? 15.612 -6.058 -8.096 1.00 90.75 100 MET A O 1
ATOM 794 N N . ILE A 1 101 ? 15.035 -4.584 -6.514 1.00 92.56 101 ILE A N 1
ATOM 795 C CA . ILE A 1 101 ? 16.305 -3.847 -6.571 1.00 92.56 101 ILE A CA 1
ATOM 796 C C . ILE A 1 101 ? 17.493 -4.780 -6.287 1.00 92.56 101 ILE A C 1
ATOM 798 O O . ILE A 1 101 ? 18.490 -4.751 -7.013 1.00 92.56 101 ILE A O 1
ATOM 802 N N . TYR A 1 102 ? 17.384 -5.632 -5.266 1.00 94.38 102 TYR A N 1
ATOM 803 C CA . TYR A 1 102 ? 18.426 -6.591 -4.902 1.00 94.38 102 TYR A CA 1
ATOM 804 C C . TYR A 1 102 ? 18.715 -7.609 -6.018 1.00 94.38 102 TYR A C 1
ATOM 806 O O . TYR A 1 102 ? 19.875 -7.803 -6.395 1.00 94.38 102 TYR A O 1
ATOM 814 N N . GLU A 1 103 ? 17.677 -8.227 -6.587 1.00 91.88 103 GLU A N 1
ATOM 815 C CA . GLU A 1 103 ? 17.805 -9.185 -7.690 1.00 91.88 103 GLU A CA 1
ATOM 816 C C . GLU A 1 103 ? 18.403 -8.537 -8.940 1.00 91.88 103 GLU A C 1
ATOM 818 O O . GLU A 1 103 ? 19.267 -9.129 -9.594 1.00 91.88 103 GLU A O 1
ATOM 823 N N . HIS A 1 104 ? 18.000 -7.300 -9.251 1.00 92.31 104 HIS A N 1
ATOM 824 C CA . HIS A 1 104 ? 18.582 -6.553 -10.359 1.00 92.31 104 HIS A CA 1
ATOM 825 C C . HIS A 1 104 ? 20.083 -6.348 -10.156 1.00 92.31 104 HIS A C 1
ATOM 827 O O . HIS A 1 104 ? 20.867 -6.655 -11.054 1.00 92.31 104 HIS A O 1
ATOM 833 N N . TRP A 1 105 ? 20.499 -5.921 -8.962 1.00 95.06 105 TRP A N 1
ATOM 834 C CA . TRP A 1 105 ? 21.916 -5.765 -8.628 1.00 95.06 105 TRP A CA 1
ATOM 835 C C . TRP A 1 105 ? 22.706 -7.067 -8.777 1.00 95.06 105 TRP A C 1
ATOM 837 O O . TRP A 1 105 ? 23.855 -7.046 -9.218 1.00 95.06 105 TRP A O 1
ATOM 847 N N . GLY A 1 106 ? 22.095 -8.199 -8.419 1.00 94.50 106 GLY A N 1
ATOM 848 C CA . GLY A 1 106 ? 22.664 -9.527 -8.630 1.00 94.50 106 GLY A CA 1
ATOM 849 C C . GLY A 1 106 ? 22.812 -9.891 -10.110 1.00 94.50 106 GLY A C 1
ATOM 850 O O . GLY A 1 106 ? 23.813 -10.494 -10.477 1.00 94.50 106 GLY A O 1
ATOM 851 N N . SER A 1 107 ? 21.861 -9.485 -10.957 1.00 93.38 107 SER A N 1
ATOM 852 C CA . SER A 1 107 ? 21.866 -9.762 -12.404 1.00 93.38 107 SER A CA 1
ATOM 853 C C . SER A 1 107 ? 22.897 -8.961 -13.210 1.00 93.38 107 SER A C 1
ATOM 855 O O . SER A 1 107 ? 23.185 -9.316 -14.349 1.00 93.38 107 SER A O 1
ATOM 857 N N . LEU A 1 108 ? 23.436 -7.880 -12.636 1.00 92.94 108 LEU A N 1
ATOM 858 C CA . LEU A 1 108 ? 24.476 -7.047 -13.256 1.00 92.94 108 LEU A CA 1
ATOM 859 C C . LEU A 1 108 ? 25.897 -7.611 -13.073 1.00 92.94 108 LEU A C 1
ATOM 861 O O . LEU A 1 108 ? 26.848 -7.024 -13.591 1.00 92.94 108 LEU A O 1
ATOM 865 N N . LYS A 1 109 ? 26.048 -8.692 -12.302 1.00 75.75 109 LYS A N 1
ATOM 866 C CA . LYS A 1 109 ? 27.314 -9.408 -12.103 1.00 75.75 109 LYS A CA 1
ATOM 867 C C . LYS A 1 109 ? 27.475 -10.523 -13.126 1.00 75.75 109 LYS A C 1
ATOM 869 O O . LYS A 1 109 ? 28.632 -10.723 -13.552 1.00 75.75 109 LYS A O 1
#

Organism: NCBI:txid1872076

Foldseek 3Di:
DCCQQAQVCDDDLRRGHRQWDADPVVRHIDQSQVSDDQLCPPPPDDPVLQPDDRRGDRDDVSLVVLVVCLPPHDDDPSSNVSSVSRNRNVVVVVVVVVVVVVVVVVVVD

pLDDT: mean 86.47, std 8.8, range [55.25, 95.06]

Secondary structure (DSSP, 8-state):
--STTS---SSSSSTT-----EETTTTEEPPGGGGSPPTTTT----TTT-SSGGG---SHHHHHHHHHHHHHS---HHHHHHHHHHHHHHHHHHHHHHHHHHHHHHHT-

Radius of gyration: 15.66 Å; chains: 1; bounding box: 48×28×42 Å

Sequence (109 aa):
MNITQKPVGHGINLKDMILWEMNNAEGIPYDTYKLLPNKYEDLDLDPEDILFEGGNIQDGAGALIAFGKMQFTEMQEDEREALKEALLQYCELDTLAMVMIYEHWGSLK